Protein AF-A0A5K0YWJ6-F1 (afdb_monomer_lite)

InterPro domains:
  IPR046427 Legumain prodomain superfamily [G3DSA:1.10.132.130] (1-46)
  IPR048501 Legumain, prodomain [PF20985] (1-43)

Foldseek 3Di:
DVLLCVQANDCPPVNVVCVVVVVVCVVVVPDPVNVNVVSNVVRVVD

Structure (mmCIF, N/CA/C/O backbone):
data_AF-A0A5K0YWJ6-F1
#
_entry.id   AF-A0A5K0YWJ6-F1
#
loop_
_atom_site.group_PDB
_atom_site.id
_atom_site.type_symbol
_atom_site.label_atom_id
_atom_site.label_alt_id
_atom_site.label_comp_id
_atom_site.label_asym_id
_atom_site.label_entity_id
_atom_site.label_seq_id
_atom_site.pdbx_PDB_ins_code
_atom_site.Cartn_x
_atom_site.Cartn_y
_atom_site.Cartn_z
_atom_site.occupancy
_atom_site.B_iso_or_equiv
_atom_site.auth_seq_id
_atom_site.auth_comp_id
_atom_site.auth_asym_id
_atom_site.auth_atom_id
_atom_site.pdbx_PDB_model_num
ATOM 1 N N . VAL A 1 1 ? -0.182 -0.837 3.345 1.00 95.81 1 VAL A N 1
ATOM 2 C CA . VAL A 1 1 ? 0.857 -0.445 2.362 1.00 95.81 1 VAL A CA 1
ATOM 3 C C . VAL A 1 1 ? 1.681 -1.659 1.979 1.00 95.81 1 VAL A C 1
ATOM 5 O O . VAL A 1 1 ? 1.743 -1.938 0.798 1.00 95.81 1 VAL A O 1
ATOM 8 N N . GLU A 1 2 ? 2.169 -2.442 2.943 1.00 96.88 2 GLU A N 1
ATOM 9 C CA . GLU A 1 2 ? 2.888 -3.709 2.695 1.00 96.88 2 GLU A CA 1
ATOM 10 C C . GLU A 1 2 ? 2.178 -4.637 1.694 1.00 96.88 2 GLU A C 1
ATOM 12 O O . GLU A 1 2 ? 2.775 -5.003 0.695 1.00 96.88 2 GLU A O 1
ATOM 17 N N . ALA A 1 3 ? 0.874 -4.899 1.861 1.00 96.44 3 ALA A N 1
ATOM 18 C CA . ALA A 1 3 ? 0.105 -5.722 0.913 1.00 96.44 3 ALA A CA 1
ATOM 19 C C . ALA A 1 3 ? 0.101 -5.197 -0.539 1.00 96.44 3 ALA A C 1
ATOM 21 O O . ALA A 1 3 ? -0.072 -5.973 -1.468 1.00 96.44 3 ALA A O 1
ATOM 22 N N . TYR A 1 4 ? 0.272 -3.888 -0.744 1.00 97.00 4 TYR A N 1
ATOM 23 C CA . TYR A 1 4 ? 0.471 -3.334 -2.081 1.00 97.00 4 TYR A CA 1
ATOM 24 C C . TYR A 1 4 ? 1.907 -3.564 -2.547 1.00 97.00 4 TYR A C 1
ATOM 26 O O . TYR A 1 4 ? 2.106 -3.977 -3.677 1.00 97.00 4 TYR A O 1
ATOM 34 N N . GLU A 1 5 ? 2.909 -3.322 -1.700 1.00 96.88 5 GLU A N 1
ATOM 35 C CA . GLU A 1 5 ? 4.312 -3.458 -2.107 1.00 96.88 5 GLU A CA 1
ATOM 36 C C . GLU A 1 5 ? 4.725 -4.907 -2.393 1.00 96.88 5 GLU A C 1
ATOM 38 O O . GLU A 1 5 ? 5.561 -5.131 -3.267 1.00 96.88 5 GLU A O 1
ATOM 43 N N . GLU A 1 6 ? 4.111 -5.877 -1.713 1.00 95.56 6 GLU A N 1
ATOM 44 C CA . GLU A 1 6 ? 4.300 -7.309 -1.971 1.00 95.56 6 GLU A CA 1
ATOM 45 C C . GLU A 1 6 ? 3.787 -7.737 -3.355 1.00 95.56 6 GLU A C 1
ATOM 47 O O . GLU A 1 6 ? 4.433 -8.548 -4.012 1.00 95.56 6 GLU A O 1
ATOM 52 N N . GLU A 1 7 ? 2.654 -7.189 -3.810 1.00 95.31 7 GLU A N 1
ATOM 53 C CA . GLU A 1 7 ? 1.980 -7.631 -5.046 1.00 95.31 7 GLU A CA 1
ATOM 54 C C . GLU A 1 7 ? 2.256 -6.707 -6.249 1.00 95.31 7 GLU A C 1
ATOM 56 O O . GLU A 1 7 ? 2.280 -7.149 -7.393 1.00 95.31 7 GLU A O 1
ATOM 61 N N . CYS A 1 8 ? 2.470 -5.414 -6.002 1.00 95.44 8 CYS A N 1
ATOM 62 C CA . CYS A 1 8 ? 2.597 -4.361 -7.016 1.00 95.44 8 CYS A CA 1
ATOM 63 C C . CYS A 1 8 ? 4.010 -3.767 -7.109 1.00 95.44 8 CYS A C 1
ATOM 65 O O . CYS A 1 8 ? 4.279 -2.944 -7.987 1.00 95.44 8 CYS A O 1
ATOM 67 N N . GLY A 1 9 ? 4.911 -4.147 -6.199 1.00 94.88 9 GLY A N 1
ATOM 68 C CA . GLY A 1 9 ? 6.256 -3.590 -6.097 1.00 94.88 9 GLY A CA 1
ATOM 69 C C . GLY A 1 9 ? 6.333 -2.287 -5.294 1.00 94.88 9 GLY A C 1
ATOM 70 O O . GLY A 1 9 ? 5.338 -1.746 -4.812 1.00 94.88 9 GLY A O 1
ATOM 71 N N . SER A 1 10 ? 7.561 -1.783 -5.125 1.00 96.62 10 SER A N 1
ATOM 72 C CA . SER A 1 10 ? 7.834 -0.658 -4.224 1.00 96.62 10 SER A CA 1
ATOM 73 C C . SER A 1 10 ? 7.017 0.585 -4.572 1.00 96.62 10 SER A C 1
ATOM 75 O O . SER A 1 10 ? 6.984 1.040 -5.717 1.00 96.62 10 SER A O 1
ATOM 77 N N . LEU A 1 11 ? 6.430 1.191 -3.542 1.00 95.69 11 LEU A N 1
ATOM 78 C CA . LEU A 1 11 ? 5.687 2.440 -3.651 1.00 95.69 11 LEU A CA 1
ATOM 79 C C . LEU A 1 11 ? 6.581 3.597 -4.139 1.00 95.69 11 LEU A C 1
ATOM 81 O O . LEU A 1 11 ? 6.145 4.466 -4.898 1.00 95.69 11 LEU A O 1
ATOM 85 N N . GLY A 1 12 ? 7.838 3.616 -3.688 1.00 95.94 12 GLY A N 1
ATOM 86 C CA . GLY A 1 12 ? 8.795 4.685 -3.953 1.00 95.94 12 GLY A CA 1
ATOM 87 C C . GLY A 1 12 ? 8.352 6.067 -3.446 1.00 95.94 12 GLY A C 1
ATOM 88 O O . GLY A 1 12 ? 7.247 6.278 -2.946 1.00 95.94 12 GLY A O 1
ATOM 89 N N . GLN A 1 13 ? 9.227 7.061 -3.611 1.00 97.12 13 GLN A N 1
ATOM 90 C CA . GLN A 1 13 ? 8.941 8.444 -3.197 1.00 97.12 13 GLN A CA 1
ATOM 91 C C . GLN A 1 13 ? 7.744 9.037 -3.952 1.00 97.12 13 GLN A C 1
ATOM 93 O O . GLN A 1 13 ? 6.914 9.733 -3.371 1.00 97.12 13 GLN A O 1
ATOM 98 N N . TYR A 1 14 ? 7.621 8.721 -5.245 1.00 95.69 14 TYR A N 1
ATOM 99 C CA . TYR A 1 14 ? 6.508 9.187 -6.066 1.00 95.69 14 TYR A CA 1
ATOM 100 C C . TYR A 1 14 ? 5.166 8.609 -5.602 1.00 95.69 14 TYR A C 1
ATOM 102 O O . TYR A 1 14 ? 4.185 9.349 -5.521 1.00 95.69 14 TYR A O 1
ATOM 110 N N . GLY A 1 15 ? 5.112 7.320 -5.249 1.00 96.38 15 GLY A N 1
ATOM 111 C CA . GLY A 1 15 ? 3.881 6.671 -4.802 1.00 96.38 15 GLY A CA 1
ATOM 112 C C . GLY A 1 15 ? 3.387 7.166 -3.444 1.00 96.38 15 GLY A C 1
ATOM 113 O O . GLY A 1 15 ? 2.183 7.115 -3.190 1.00 96.38 15 GLY A O 1
ATOM 114 N N . MET A 1 16 ? 4.252 7.748 -2.602 1.00 96.94 16 MET A N 1
ATOM 115 C CA . MET A 1 16 ? 3.833 8.323 -1.314 1.00 96.94 16 MET A CA 1
ATOM 116 C C . MET A 1 16 ? 2.766 9.417 -1.454 1.00 96.94 16 MET A C 1
ATOM 118 O O . MET A 1 16 ? 1.972 9.621 -0.533 1.00 96.94 16 MET A O 1
ATOM 122 N N . LYS A 1 17 ? 2.652 10.061 -2.626 1.00 97.81 17 LYS A N 1
ATOM 123 C CA . LYS A 1 17 ? 1.548 10.994 -2.915 1.00 97.81 17 LYS A CA 1
ATOM 124 C C . LYS A 1 17 ? 0.158 10.346 -2.788 1.00 97.81 17 LYS A C 1
ATOM 126 O O . LYS A 1 17 ? -0.832 11.050 -2.606 1.00 97.81 17 LYS A O 1
ATOM 131 N N . HIS A 1 18 ? 0.078 9.014 -2.848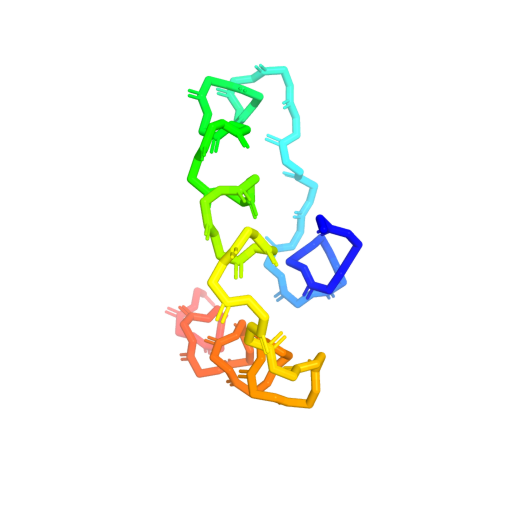 1.00 97.38 18 HIS A N 1
ATOM 132 C CA . HIS A 1 18 ? -1.148 8.230 -2.710 1.00 97.38 18 HIS A CA 1
ATOM 133 C C . HIS A 1 18 ? -1.40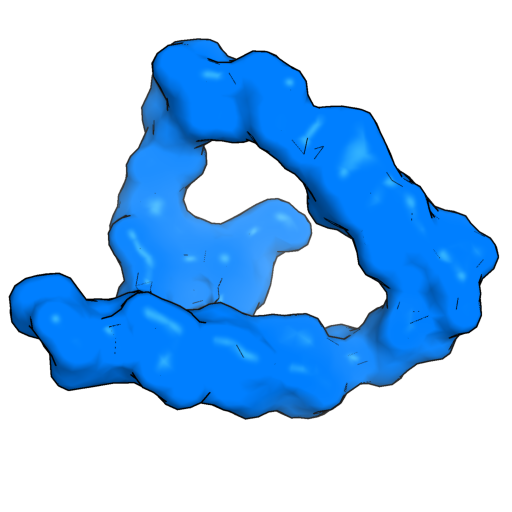5 7.711 -1.282 1.00 97.38 18 HIS A C 1
ATOM 135 O O . HIS A 1 18 ? -2.411 7.038 -1.068 1.00 97.38 18 HIS A O 1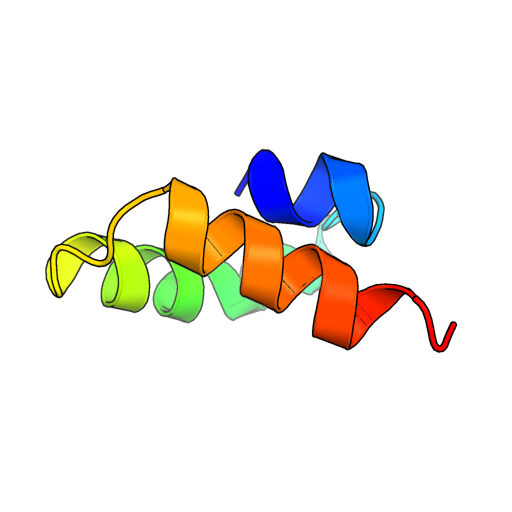
ATOM 141 N N . MET A 1 19 ? -0.586 8.051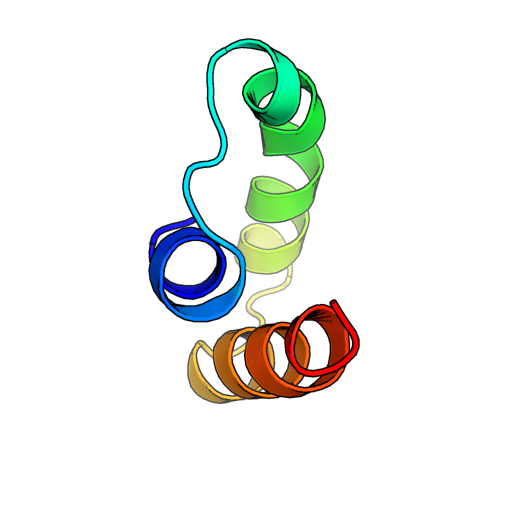 -0.273 1.00 97.38 19 MET A N 1
ATOM 142 C CA . MET A 1 19 ? -0.762 7.553 1.111 1.00 97.38 19 MET A CA 1
ATOM 143 C C . MET A 1 19 ? -2.115 7.848 1.733 1.00 97.38 19 MET A C 1
ATOM 145 O O . MET A 1 19 ? -2.641 7.027 2.484 1.00 97.38 19 MET A O 1
ATOM 149 N N . ARG A 1 20 ? -2.740 8.964 1.360 1.00 98.25 20 ARG A N 1
ATOM 150 C CA . ARG A 1 20 ? -4.087 9.270 1.840 1.00 98.25 20 ARG A CA 1
ATOM 151 C C . ARG A 1 20 ? -5.135 8.256 1.367 1.00 98.25 20 ARG A C 1
ATOM 153 O O . ARG A 1 20 ? -6.096 8.017 2.087 1.00 98.25 20 ARG A O 1
ATOM 160 N N . VAL A 1 21 ? -4.948 7.631 0.204 1.00 97.56 21 VAL A N 1
ATOM 161 C CA . VAL A 1 21 ? -5.863 6.592 -0.296 1.00 97.56 21 VAL A CA 1
ATOM 162 C C . VAL A 1 21 ? -5.762 5.339 0.570 1.00 97.56 21 VAL A C 1
ATOM 164 O O . VAL A 1 21 ? -6.784 4.848 1.036 1.00 97.56 21 VAL A O 1
ATOM 167 N N . PHE A 1 22 ? -4.545 4.881 0.874 1.00 97.50 22 PHE A N 1
ATOM 168 C CA . PHE A 1 22 ? -4.342 3.740 1.772 1.00 97.50 22 PHE A CA 1
ATOM 169 C C . PHE A 1 22 ? -4.906 4.008 3.171 1.00 97.50 22 PHE A C 1
ATOM 171 O O . PHE A 1 22 ? -5.561 3.139 3.739 1.00 97.50 22 PHE A O 1
ATOM 178 N N . ALA A 1 23 ? -4.727 5.223 3.699 1.00 98.19 23 ALA A N 1
ATOM 179 C CA . ALA A 1 23 ? -5.323 5.612 4.976 1.00 98.19 23 ALA A CA 1
ATOM 180 C C . ALA A 1 23 ? -6.858 5.567 4.936 1.00 98.19 23 ALA A C 1
ATOM 182 O O . ALA A 1 23 ? -7.475 5.061 5.867 1.00 98.19 23 ALA A O 1
ATOM 183 N N . ASN A 1 24 ? -7.485 6.040 3.856 1.00 98.31 24 ASN A N 1
ATOM 184 C CA . ASN A 1 24 ? -8.940 5.986 3.710 1.00 98.31 24 ASN A CA 1
ATOM 185 C C . ASN A 1 24 ? -9.468 4.544 3.679 1.00 98.31 24 ASN A C 1
ATOM 187 O O . ASN A 1 24 ? -10.476 4.265 4.322 1.00 98.31 24 ASN A O 1
ATOM 191 N N . VAL A 1 25 ? -8.771 3.633 2.992 1.00 97.44 25 VAL A N 1
ATOM 192 C CA . VAL A 1 25 ? -9.103 2.197 2.981 1.00 97.44 25 VAL A CA 1
ATOM 193 C C . VAL A 1 25 ? -9.051 1.619 4.401 1.00 97.44 25 VAL A C 1
ATOM 195 O O . VAL A 1 25 ? -9.988 0.945 4.827 1.00 97.44 25 VAL A O 1
ATOM 198 N N . CYS A 1 26 ? -8.011 1.947 5.175 1.00 97.19 26 CYS A N 1
ATOM 199 C CA . CYS A 1 26 ? -7.915 1.538 6.579 1.00 97.19 26 CYS A CA 1
ATOM 200 C C . CYS A 1 26 ? -9.024 2.154 7.447 1.00 97.19 26 CYS A C 1
ATOM 202 O O . CYS A 1 26 ? -9.633 1.455 8.252 1.00 97.19 26 CYS A O 1
ATOM 204 N N . ASN A 1 27 ? -9.321 3.444 7.270 1.00 98.25 27 ASN A N 1
ATOM 205 C CA . ASN A 1 27 ? -10.345 4.160 8.039 1.00 98.25 27 ASN A CA 1
ATOM 206 C C . ASN A 1 27 ? -11.761 3.622 7.784 1.00 98.25 27 ASN A C 1
ATOM 208 O O . ASN A 1 27 ? -12.624 3.741 8.648 1.00 98.25 27 ASN A O 1
ATOM 212 N N . GLN A 1 28 ? -12.002 3.020 6.617 1.00 98.31 28 GLN A N 1
ATOM 213 C CA . GLN A 1 28 ? -13.248 2.319 6.303 1.00 98.31 28 GLN A CA 1
ATOM 214 C C . GLN A 1 28 ? -13.315 0.903 6.895 1.00 98.31 28 GLN A C 1
ATOM 216 O O . GLN A 1 28 ? -14.338 0.237 6.758 1.00 98.31 28 GLN A O 1
ATOM 221 N N . GLY A 1 29 ? -12.251 0.435 7.554 1.00 97.62 29 GLY A N 1
ATOM 222 C CA . GLY A 1 29 ? -12.207 -0.888 8.171 1.00 97.62 29 GLY A CA 1
ATOM 223 C C . GLY A 1 29 ? -12.186 -2.031 7.156 1.00 97.62 29 GLY A C 1
ATOM 224 O O . GLY A 1 29 ? -12.667 -3.121 7.463 1.00 97.62 29 GLY A O 1
ATOM 225 N N . VAL A 1 30 ? -11.662 -1.800 5.946 1.00 97.44 30 VAL A N 1
ATOM 226 C CA . VAL A 1 30 ? -11.587 -2.846 4.918 1.00 97.44 30 VAL A CA 1
ATOM 227 C C . VAL A 1 30 ? -10.691 -3.990 5.420 1.00 97.44 30 VAL A C 1
ATOM 229 O O . VAL A 1 30 ? -9.542 -3.739 5.796 1.00 97.44 30 VAL A O 1
ATOM 232 N N . PRO A 1 31 ? -11.169 -5.251 5.432 1.00 97.75 31 PRO A N 1
ATOM 233 C CA . PRO A 1 31 ? -10.371 -6.376 5.906 1.00 97.75 31 PRO A CA 1
ATOM 234 C C . PRO A 1 31 ? -9.109 -6.583 5.063 1.00 97.75 31 PRO A C 1
ATOM 236 O O . PRO A 1 31 ? -9.157 -6.527 3.835 1.00 97.75 31 PRO A O 1
ATOM 239 N N . MET A 1 32 ? -7.992 -6.932 5.708 1.00 96.19 32 MET A N 1
ATOM 240 C CA . MET A 1 32 ? -6.707 -7.137 5.021 1.00 96.19 32 MET A CA 1
ATOM 241 C C . MET A 1 32 ? -6.765 -8.175 3.892 1.00 96.19 32 MET A C 1
ATOM 243 O O . MET A 1 32 ? -6.115 -7.988 2.868 1.00 96.19 32 MET A O 1
ATOM 247 N N . GLY A 1 33 ? -7.569 -9.235 4.035 1.00 96.62 33 GLY A N 1
ATOM 248 C CA . GLY A 1 33 ? -7.752 -10.231 2.973 1.00 96.62 33 GLY A CA 1
ATOM 249 C C . GLY A 1 33 ? -8.373 -9.648 1.699 1.00 96.62 33 GLY A C 1
ATOM 250 O O . GLY A 1 33 ? -7.969 -10.016 0.601 1.00 96.62 33 GLY A O 1
ATOM 251 N N . VAL A 1 34 ? -9.295 -8.689 1.843 1.00 97.94 34 VAL A N 1
ATOM 252 C CA . VAL A 1 34 ? -9.908 -7.975 0.711 1.00 97.94 34 VAL A CA 1
ATOM 253 C C . VAL A 1 34 ? -8.888 -7.049 0.054 1.00 97.94 34 VAL A C 1
ATOM 255 O O . VAL A 1 34 ? -8.772 -7.043 -1.166 1.00 97.94 34 VAL A O 1
ATOM 258 N N . ILE A 1 35 ? -8.108 -6.314 0.856 1.00 96.94 35 ILE A N 1
ATOM 259 C CA . ILE A 1 35 ? -7.043 -5.434 0.348 1.00 96.94 35 ILE A CA 1
ATOM 260 C C . ILE A 1 35 ? -6.031 -6.244 -0.466 1.00 96.94 35 ILE A C 1
ATOM 262 O O . ILE A 1 35 ? -5.699 -5.857 -1.582 1.00 96.94 35 ILE A O 1
ATOM 266 N N . ARG A 1 36 ? -5.574 -7.387 0.060 1.00 96.44 36 ARG A N 1
ATOM 267 C CA . ARG A 1 36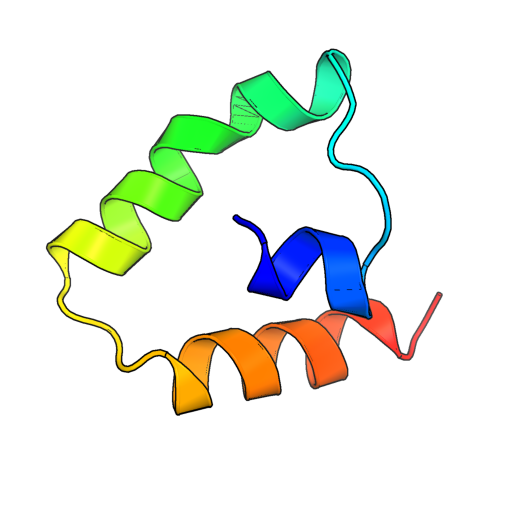 ? -4.599 -8.230 -0.635 1.00 96.44 36 ARG A CA 1
ATOM 268 C C . ARG A 1 36 ? -5.157 -8.820 -1.928 1.00 96.44 36 ARG A C 1
ATOM 270 O O . ARG A 1 36 ? -4.473 -8.767 -2.942 1.00 96.44 36 ARG A O 1
ATOM 277 N N . ALA A 1 37 ? -6.391 -9.327 -1.916 1.00 96.62 37 ALA A N 1
ATOM 278 C CA . ALA A 1 37 ? -7.038 -9.830 -3.128 1.00 96.62 37 ALA A CA 1
ATOM 279 C C . ALA A 1 37 ? -7.146 -8.743 -4.211 1.00 96.62 37 ALA A C 1
ATOM 281 O O . ALA A 1 37 ? -6.834 -9.006 -5.368 1.00 96.62 37 ALA A O 1
ATOM 282 N N . ALA A 1 38 ? -7.498 -7.513 -3.821 1.00 96.50 38 ALA A N 1
ATOM 283 C CA . ALA A 1 38 ? -7.541 -6.378 -4.737 1.00 96.50 38 ALA A CA 1
ATOM 284 C C . ALA A 1 38 ? -6.153 -6.014 -5.294 1.00 96.50 38 ALA A C 1
ATOM 286 O O . ALA A 1 38 ? -6.038 -5.689 -6.472 1.00 96.50 38 ALA A O 1
ATOM 287 N N . CYS A 1 39 ? -5.091 -6.083 -4.482 1.00 96.38 39 CYS A N 1
ATOM 288 C CA . CYS A 1 39 ? -3.721 -5.872 -4.957 1.00 96.38 39 CYS A CA 1
ATOM 289 C C . CYS A 1 39 ? -3.289 -6.954 -5.959 1.00 96.38 39 CYS A C 1
ATOM 291 O O . CYS A 1 39 ? -2.756 -6.609 -7.012 1.00 96.38 39 CYS A O 1
ATOM 293 N N . VAL A 1 40 ? -3.581 -8.231 -5.683 1.00 96.25 40 VAL A N 1
ATOM 294 C CA . VAL A 1 40 ? -3.321 -9.340 -6.619 1.00 96.25 40 VAL A CA 1
ATOM 295 C C . VAL A 1 40 ? -4.048 -9.102 -7.941 1.00 96.25 40 VAL A C 1
ATOM 297 O O . VAL A 1 40 ? -3.419 -9.158 -8.992 1.00 96.25 40 VAL A O 1
ATOM 300 N N . GLU A 1 41 ? -5.348 -8.798 -7.905 1.00 96.06 41 GLU A N 1
ATOM 301 C CA . GLU A 1 41 ? -6.154 -8.544 -9.108 1.00 96.06 41 GLU A CA 1
ATOM 302 C C . GLU A 1 41 ? -5.632 -7.345 -9.914 1.00 96.06 41 GLU A C 1
ATOM 304 O O . GLU A 1 41 ? -5.505 -7.428 -11.133 1.00 96.06 41 GLU A O 1
ATOM 309 N N . ALA A 1 42 ? -5.290 -6.242 -9.245 1.00 95.62 42 ALA A N 1
ATOM 310 C CA . ALA A 1 42 ? -4.863 -5.015 -9.911 1.00 95.62 42 ALA A CA 1
ATOM 311 C C . ALA A 1 42 ? -3.451 -5.097 -10.515 1.00 95.62 42 ALA A C 1
ATOM 313 O O . ALA A 1 42 ? -3.166 -4.398 -11.487 1.00 95.62 42 ALA A O 1
ATOM 314 N N . CYS A 1 43 ? -2.560 -5.901 -9.927 1.00 95.12 43 CYS A N 1
ATOM 315 C CA . CYS A 1 43 ? -1.133 -5.895 -10.259 1.00 95.12 43 CYS A CA 1
ATOM 316 C C . CYS A 1 43 ? -0.652 -7.156 -10.986 1.00 95.12 43 CYS A C 1
ATOM 318 O O . CYS A 1 43 ? 0.460 -7.163 -11.505 1.00 95.12 43 CYS A O 1
ATOM 320 N N . THR A 1 44 ? -1.498 -8.183 -11.132 1.00 84.12 44 THR A N 1
ATOM 321 C CA . THR A 1 44 ? -1.209 -9.346 -12.000 1.00 84.12 44 THR A CA 1
ATOM 322 C C . THR A 1 44 ? -1.228 -9.023 -13.498 1.00 84.12 44 THR A C 1
ATOM 324 O O . THR A 1 44 ? -0.823 -9.861 -14.300 1.00 84.12 44 THR A O 1
ATOM 327 N N . THR A 1 45 ? -1.671 -7.827 -13.896 1.00 63.41 45 THR A N 1
ATOM 328 C CA . THR A 1 45 ? -1.733 -7.388 -15.302 1.00 63.41 45 THR A CA 1
ATOM 329 C C . THR A 1 45 ? -0.574 -6.482 -15.743 1.00 63.41 45 THR A C 1
ATOM 331 O O . THR A 1 45 ? -0.691 -5.845 -16.790 1.00 63.41 45 THR A O 1
ATOM 334 N N . LEU A 1 46 ? 0.506 -6.375 -14.957 1.00 55.12 46 LEU A N 1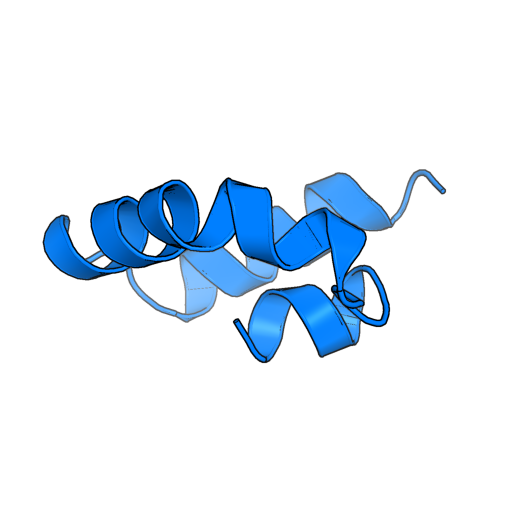
ATOM 335 C CA . LEU A 1 46 ? 1.715 -5.609 -15.307 1.00 55.12 46 LEU A CA 1
ATOM 336 C C . LEU A 1 46 ? 2.735 -6.433 -16.102 1.00 55.12 46 LEU A C 1
ATOM 338 O O . LEU A 1 46 ? 2.943 -7.618 -15.762 1.00 55.12 46 LEU A O 1
#

Sequence (46 aa):
VEAYEEECGSLGQYGMKHMRVFANVCNQGVPMGVIRAACVEACTTL

Radius of gyration: 10.45 Å; chains: 1; bounding box: 22×21×24 Å

pLDDT: mean 94.88, std 7.91, range [55.12, 98.31]

Secondary structure (DSSP, 8-state):
-HHHHHHH---HHHHGGGHHHHHHHHHTT--HHHHHHHHHHHHTT-

Organism: NCBI:txid210225